Protein AF-A0A3B8MRZ7-F1 (afdb_monomer_lite)

Secondary structure (DSSP, 8-state):
---HHHHHHHHSPPTTS----------HHHHHHHHTTS--SEEE-SSS-HHHHHHHTTT-TTSEEE-SPP-S-HHHHTGGG----------EETTEE-HHHHT---

pLDDT: mean 91.33, std 5.86, range [64.69, 96.75]

Foldseek 3Di:
DDDPVVLCVQQPDDPPDDHDPDDDDDDLLVVLVVCVVPNDQEDEDAPDDQVVSCVSNVVPPSYHYNDDYDDPPCVVNCVRVDDDDDDDDDQDDPPHGPVVVVPDDD

Structure (mmCIF, N/CA/C/O backbone):
data_AF-A0A3B8MRZ7-F1
#
_entry.id   AF-A0A3B8MRZ7-F1
#
loop_
_atom_site.group_PDB
_atom_site.id
_atom_site.type_symbol
_atom_site.label_atom_id
_atom_site.label_alt_id
_atom_site.label_comp_id
_atom_site.label_asym_id
_atom_site.label_entity_id
_atom_site.label_seq_id
_atom_site.pdbx_PDB_ins_code
_atom_site.Cartn_x
_atom_site.Cartn_y
_atom_site.Cartn_z
_atom_site.occupancy
_atom_site.B_iso_or_equiv
_atom_site.auth_seq_id
_atom_site.auth_comp_id
_atom_site.auth_asym_id
_atom_site.auth_atom_id
_atom_site.pdbx_PDB_model_num
ATOM 1 N N . PRO A 1 1 ? -1.522 2.060 -23.081 1.00 85.44 1 PRO A N 1
ATOM 2 C CA . PRO A 1 1 ? -2.524 2.788 -22.259 1.00 85.44 1 PRO A CA 1
ATOM 3 C C . PRO A 1 1 ? -3.404 1.765 -21.542 1.00 85.44 1 PRO A C 1
ATOM 5 O O . PRO A 1 1 ? -3.440 0.624 -22.001 1.00 85.44 1 PRO A O 1
ATOM 8 N N . LEU A 1 2 ? -4.058 2.140 -20.437 1.00 86.19 2 LEU A N 1
ATOM 9 C CA . LEU A 1 2 ? -5.044 1.253 -19.813 1.00 86.19 2 LEU A CA 1
ATOM 10 C C . LEU A 1 2 ? -6.255 1.090 -20.748 1.00 86.19 2 LEU A C 1
ATOM 12 O O . LEU A 1 2 ? -6.617 2.071 -21.400 1.00 86.19 2 LEU A O 1
ATOM 16 N N . PRO A 1 3 ? -6.851 -0.112 -20.834 1.00 93.19 3 PRO A N 1
ATOM 17 C CA . PRO A 1 3 ? -8.115 -0.323 -21.535 1.00 93.19 3 PRO A CA 1
ATOM 18 C C . PRO A 1 3 ? -9.247 0.573 -20.997 1.00 93.19 3 PRO A C 1
ATOM 20 O O . PRO A 1 3 ? -9.261 0.915 -19.812 1.00 93.19 3 PRO A O 1
ATOM 23 N N . ASP A 1 4 ? -10.187 0.962 -21.863 1.00 92.88 4 ASP A N 1
ATOM 24 C CA . ASP A 1 4 ? -11.263 1.906 -21.517 1.00 92.88 4 ASP A CA 1
ATOM 25 C C . ASP A 1 4 ? -12.216 1.347 -20.451 1.00 92.88 4 ASP A C 1
ATOM 27 O O . ASP A 1 4 ? -12.590 2.059 -19.521 1.00 92.88 4 ASP A O 1
ATOM 31 N N . ASP A 1 5 ? -12.534 0.055 -20.526 1.00 93.62 5 ASP A N 1
ATOM 32 C CA . ASP A 1 5 ? -13.345 -0.672 -19.544 1.00 93.62 5 ASP A CA 1
ATOM 33 C C . ASP A 1 5 ? -12.710 -0.657 -18.146 1.00 93.62 5 ASP A C 1
ATOM 35 O O . ASP A 1 5 ? -13.392 -0.456 -17.138 1.00 93.62 5 ASP A O 1
ATOM 39 N N . VAL A 1 6 ? -11.382 -0.781 -18.073 1.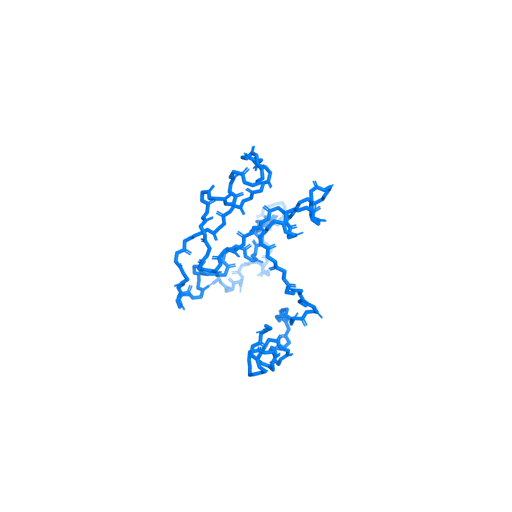00 89.38 6 VAL A N 1
ATOM 40 C CA . VAL A 1 6 ? -10.635 -0.658 -16.814 1.00 89.38 6 VAL A CA 1
ATOM 41 C C . VAL A 1 6 ? -10.715 0.770 -16.273 1.00 89.38 6 VAL A C 1
ATOM 43 O O . VAL A 1 6 ? -10.897 0.965 -15.071 1.00 89.38 6 VAL A O 1
ATOM 46 N N . LEU A 1 7 ? -10.597 1.786 -17.134 1.00 90.44 7 LEU A N 1
ATOM 47 C CA . LEU A 1 7 ? -10.706 3.186 -16.712 1.00 90.44 7 LEU A CA 1
ATOM 48 C C . LEU A 1 7 ? -12.108 3.529 -16.206 1.00 90.44 7 LEU A C 1
ATOM 50 O O . LEU A 1 7 ? -12.226 4.260 -15.220 1.00 90.44 7 LEU A O 1
ATOM 54 N N . GLU A 1 8 ? -13.152 3.010 -16.848 1.00 89.69 8 GLU A N 1
ATOM 55 C CA . GLU A 1 8 ? -14.531 3.156 -16.379 1.00 89.69 8 GLU A CA 1
ATOM 56 C C . GLU A 1 8 ? -14.723 2.491 -15.014 1.00 89.69 8 GLU A C 1
ATOM 58 O O . GLU A 1 8 ? -15.200 3.144 -14.082 1.00 89.69 8 GLU A O 1
ATOM 63 N N . ALA A 1 9 ? -14.267 1.246 -14.854 1.00 87.50 9 ALA A N 1
ATOM 64 C CA . ALA A 1 9 ? -14.362 0.522 -13.588 1.00 87.50 9 ALA A CA 1
ATOM 65 C C . ALA A 1 9 ? -13.633 1.247 -12.441 1.00 87.50 9 ALA A C 1
ATOM 67 O O . ALA A 1 9 ? -14.175 1.396 -11.347 1.00 87.50 9 ALA A O 1
ATOM 68 N N . LEU A 1 10 ? -12.426 1.758 -12.698 1.00 86.88 10 LEU A N 1
ATOM 69 C CA . LEU A 1 10 ? -11.618 2.478 -11.708 1.00 86.88 10 LEU A CA 1
ATOM 70 C C . LEU A 1 10 ? -12.157 3.873 -11.350 1.00 86.88 10 LEU A C 1
ATOM 72 O O . LEU A 1 10 ? -11.760 4.447 -10.331 1.00 86.88 10 LEU A O 1
ATOM 76 N N . ARG A 1 11 ? -13.027 4.449 -12.184 1.00 87.56 11 ARG A N 1
ATOM 77 C CA . ARG A 1 11 ? -13.701 5.729 -11.911 1.00 87.56 11 ARG A CA 1
ATOM 78 C C . ARG A 1 11 ? -15.066 5.540 -11.255 1.00 87.56 11 ARG A C 1
ATOM 80 O O . ARG A 1 11 ? -15.476 6.405 -10.493 1.00 87.56 11 ARG A O 1
ATOM 87 N N . GLY A 1 12 ? -15.746 4.429 -11.528 1.00 83.88 12 GLY A N 1
ATOM 88 C CA . GLY A 1 12 ? -17.085 4.110 -11.020 1.00 83.88 12 GLY A CA 1
ATOM 89 C C . GLY A 1 12 ? -17.116 3.423 -9.651 1.00 83.88 12 GLY A C 1
ATOM 90 O O . GLY A 1 12 ? -18.052 2.676 -9.375 1.00 83.88 12 GLY A O 1
ATOM 91 N N . VAL A 1 13 ? -16.093 3.614 -8.814 1.00 81.69 13 VAL A N 1
ATOM 92 C CA . VAL A 1 13 ? -15.974 2.933 -7.514 1.00 81.69 13 VAL A CA 1
ATOM 93 C C . VAL A 1 13 ? -16.991 3.519 -6.511 1.00 81.69 13 VAL A C 1
ATOM 95 O O . VAL A 1 13 ? -17.164 4.737 -6.497 1.00 81.69 13 VAL A O 1
ATOM 98 N N . PRO A 1 14 ? -17.669 2.701 -5.674 1.00 80.88 14 PRO A N 1
ATOM 99 C CA . PRO A 1 14 ? -18.635 3.191 -4.686 1.00 80.88 14 PRO A CA 1
ATOM 100 C C . PRO A 1 14 ? -18.062 4.205 -3.688 1.00 80.88 14 PRO A C 1
ATOM 102 O O . PRO A 1 14 ? -16.882 4.150 -3.334 1.00 80.88 14 PRO A O 1
ATOM 105 N N . ASP A 1 15 ? -18.936 5.066 -3.160 1.00 78.25 15 ASP A N 1
ATOM 106 C CA . ASP A 1 15 ? -18.590 6.043 -2.125 1.00 78.25 15 ASP A CA 1
ATOM 107 C C . A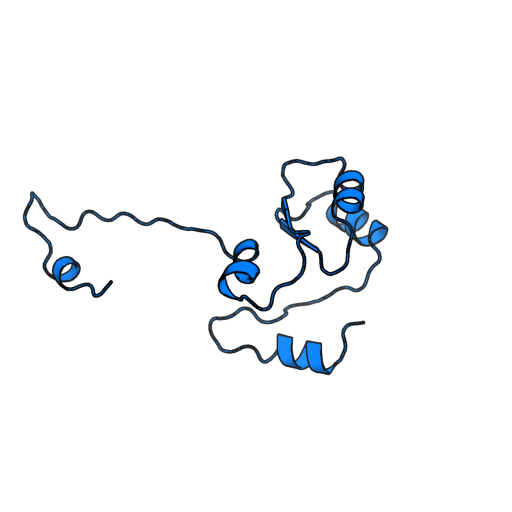SP A 1 15 ? -17.924 5.376 -0.909 1.00 78.25 15 ASP A C 1
ATOM 109 O O . ASP A 1 15 ? -18.371 4.344 -0.405 1.00 78.25 15 ASP A O 1
ATOM 113 N N . GLY A 1 16 ? -16.841 5.989 -0.423 1.00 75.62 16 GLY A N 1
ATOM 114 C CA . GLY A 1 16 ? -16.027 5.466 0.680 1.00 75.62 16 GLY A CA 1
ATOM 115 C C . GLY A 1 16 ? -14.802 4.659 0.240 1.00 75.62 16 GLY A C 1
ATOM 116 O O . GLY A 1 16 ? -13.923 4.408 1.065 1.00 75.62 16 GLY A O 1
ATOM 117 N N . PHE A 1 17 ? -14.687 4.323 -1.046 1.00 72.31 17 PHE A N 1
ATOM 118 C CA . PHE A 1 17 ? -13.459 3.802 -1.647 1.00 72.31 17 PHE A CA 1
ATOM 119 C C . PHE A 1 17 ? -12.770 4.873 -2.505 1.00 72.31 17 PHE A C 1
ATOM 121 O O . PHE A 1 17 ? -13.393 5.823 -2.975 1.00 72.31 17 PHE A O 1
ATOM 128 N N . GLY A 1 18 ? -11.456 4.740 -2.698 1.00 74.81 18 GLY A N 1
ATOM 129 C CA . GLY A 1 18 ? -10.708 5.636 -3.581 1.00 74.81 18 GLY A CA 1
ATOM 130 C C . GLY A 1 18 ? -10.998 5.345 -5.055 1.00 74.81 18 GLY A C 1
ATOM 131 O O . GLY A 1 18 ? -10.931 4.193 -5.476 1.00 74.81 18 GLY A O 1
ATOM 132 N N . SER A 1 19 ? -11.273 6.384 -5.846 1.00 84.69 19 SER A N 1
ATOM 133 C CA . SER A 1 19 ? -11.325 6.313 -7.313 1.00 84.69 19 SER A CA 1
ATOM 134 C C . SER A 1 19 ? -9.967 6.654 -7.934 1.00 84.69 19 SER A C 1
ATOM 136 O O . SER A 1 19 ? -9.157 7.369 -7.335 1.00 84.69 19 SER A O 1
ATOM 138 N N . LEU A 1 20 ? -9.721 6.220 -9.172 1.00 87.44 20 LEU A N 1
ATOM 139 C CA . LEU A 1 20 ? -8.518 6.615 -9.910 1.00 87.44 20 LEU A CA 1
ATOM 140 C C . LEU A 1 20 ? -8.487 8.132 -10.147 1.00 87.44 20 LEU A C 1
ATOM 142 O O . LEU A 1 20 ? -9.299 8.666 -10.900 1.00 87.44 20 LEU A O 1
ATOM 146 N N . ALA A 1 21 ? -7.506 8.811 -9.550 1.00 86.88 21 ALA A N 1
ATOM 147 C CA . ALA A 1 21 ? -7.286 10.241 -9.755 1.00 86.88 21 ALA A CA 1
ATOM 148 C C . ALA A 1 21 ? -6.589 10.528 -11.097 1.00 86.88 21 ALA A C 1
ATOM 150 O O . ALA A 1 21 ? -7.084 11.292 -11.922 1.00 86.88 21 ALA A O 1
ATOM 151 N N . SER A 1 22 ? -5.438 9.900 -11.337 1.00 90.25 22 SER A N 1
ATOM 152 C CA . SER A 1 22 ? -4.677 10.021 -12.581 1.00 90.25 22 SER A CA 1
ATOM 153 C C . SER A 1 22 ? -3.812 8.782 -12.799 1.00 90.25 22 SER A C 1
ATOM 155 O O . SER A 1 22 ? -3.516 8.044 -11.861 1.00 90.25 22 SER A O 1
ATOM 157 N N . TYR A 1 23 ? -3.414 8.542 -14.048 1.00 92.88 23 TYR A N 1
ATOM 158 C CA . TYR A 1 23 ? -2.442 7.509 -14.389 1.00 92.88 23 TYR A CA 1
ATOM 159 C C . TYR A 1 23 ? -1.439 8.049 -15.404 1.00 92.88 23 TYR A C 1
ATOM 161 O O . TYR A 1 23 ? -1.744 8.956 -16.182 1.00 92.88 23 TYR A O 1
ATOM 169 N N . LYS A 1 24 ? -0.238 7.472 -15.397 1.00 94.25 24 LYS A N 1
ATOM 170 C CA . LYS A 1 24 ? 0.815 7.761 -16.365 1.00 94.25 24 LYS A CA 1
ATOM 171 C C . LYS A 1 24 ? 1.300 6.451 -16.968 1.00 94.25 24 LYS A C 1
ATOM 173 O O . LYS A 1 24 ? 1.446 5.463 -16.257 1.00 94.25 24 LYS A O 1
ATOM 178 N N . VAL A 1 25 ? 1.525 6.450 -18.278 1.00 95.12 25 VAL A N 1
ATOM 179 C CA . VAL A 1 25 ? 2.156 5.332 -18.984 1.00 95.12 25 VAL A CA 1
ATOM 180 C C . VAL A 1 25 ? 3.605 5.707 -19.212 1.00 95.12 25 VAL A C 1
ATOM 182 O O . VAL A 1 25 ? 3.889 6.724 -19.841 1.00 95.12 25 VAL A O 1
ATOM 185 N N . GLU A 1 26 ? 4.501 4.896 -18.681 1.00 95.19 26 GLU A N 1
ATOM 186 C CA . GLU A 1 26 ? 5.941 5.053 -18.818 1.00 95.19 26 GLU A CA 1
ATOM 187 C C . GLU A 1 26 ? 6.598 3.681 -18.659 1.00 95.19 26 GLU A C 1
ATOM 189 O O . GLU A 1 26 ? 5.968 2.731 -18.188 1.00 95.19 26 GLU A O 1
ATOM 194 N N . ILE A 1 27 ? 7.846 3.572 -19.095 1.00 94.38 27 ILE A N 1
ATOM 195 C CA . ILE A 1 27 ? 8.662 2.371 -18.879 1.00 94.38 27 ILE A CA 1
ATOM 196 C C . ILE A 1 27 ? 9.405 2.457 -17.542 1.00 94.38 27 ILE A C 1
ATOM 198 O O . ILE A 1 27 ? 9.622 3.551 -17.023 1.00 94.38 27 ILE A O 1
ATOM 202 N N . ASP A 1 28 ? 9.868 1.321 -17.019 1.00 93.31 28 ASP A N 1
ATOM 203 C CA . ASP A 1 28 ? 10.486 1.218 -15.687 1.00 93.31 28 ASP A CA 1
ATOM 204 C C . ASP A 1 28 ? 11.588 2.260 -15.440 1.00 93.31 28 ASP A C 1
ATOM 206 O O . ASP A 1 28 ? 11.587 2.941 -14.417 1.00 93.31 28 ASP A O 1
ATOM 210 N N . ARG A 1 29 ? 12.493 2.466 -16.408 1.00 93.75 29 ARG A N 1
ATOM 211 C CA . ARG A 1 29 ? 13.576 3.461 -16.280 1.00 93.75 29 ARG A CA 1
ATOM 212 C C . ARG A 1 29 ? 13.065 4.903 -16.153 1.00 93.75 29 ARG A C 1
ATOM 214 O O . ARG A 1 29 ? 13.696 5.720 -15.495 1.00 93.75 29 ARG A O 1
ATOM 221 N N . GLU A 1 30 ? 11.953 5.228 -16.812 1.0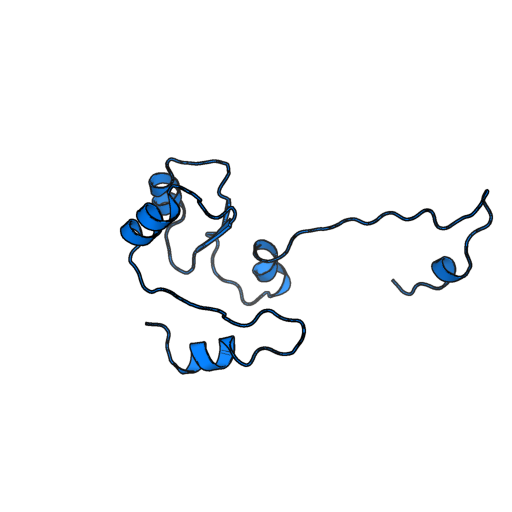0 96.75 30 GLU A N 1
ATOM 222 C CA . GLU A 1 30 ? 11.361 6.570 -16.790 1.00 96.75 30 GLU A CA 1
ATOM 223 C C . GLU A 1 30 ? 10.604 6.796 -15.486 1.00 96.75 30 GLU A C 1
ATOM 225 O O . GLU A 1 30 ? 10.689 7.879 -14.909 1.00 96.75 30 GLU A O 1
ATOM 230 N N . PHE A 1 31 ? 9.925 5.755 -14.997 1.00 95.31 31 PHE A N 1
ATOM 231 C CA . PHE A 1 31 ? 9.313 5.744 -13.676 1.00 95.31 31 PHE A CA 1
ATOM 232 C C . PHE A 1 31 ? 10.350 6.009 -12.580 1.00 95.31 31 PHE A C 1
ATOM 234 O O . PHE A 1 31 ? 10.176 6.948 -11.804 1.00 95.31 31 PHE A O 1
ATOM 241 N N . VAL A 1 32 ? 11.442 5.238 -12.557 1.00 95.38 32 VAL A N 1
ATOM 242 C CA . VAL A 1 32 ? 12.501 5.347 -11.539 1.00 95.38 32 VAL A CA 1
ATOM 243 C C . VAL A 1 32 ? 13.132 6.739 -11.553 1.00 95.38 32 VAL A C 1
ATOM 245 O O . VAL A 1 32 ? 13.164 7.398 -10.518 1.00 95.38 32 VAL A O 1
ATOM 248 N N . ALA A 1 33 ? 13.532 7.237 -12.727 1.00 96.44 33 ALA A N 1
ATOM 249 C CA . ALA A 1 33 ? 14.113 8.576 -12.856 1.00 96.44 33 ALA A CA 1
ATOM 250 C C . ALA A 1 33 ? 13.150 9.689 -12.405 1.00 96.44 33 ALA A C 1
ATOM 252 O O . ALA A 1 33 ? 13.568 10.702 -11.852 1.00 96.44 33 ALA A O 1
ATOM 253 N N . ARG A 1 34 ? 11.841 9.520 -12.628 1.00 96.44 34 ARG A N 1
ATOM 254 C CA . ARG A 1 34 ? 10.832 10.509 -12.229 1.00 96.44 34 ARG A CA 1
ATOM 255 C C . ARG A 1 34 ? 10.662 10.605 -10.713 1.00 96.44 34 ARG A C 1
ATOM 257 O O . ARG A 1 34 ? 10.340 11.687 -10.229 1.00 96.44 34 ARG A O 1
ATOM 264 N N . VAL A 1 35 ? 10.796 9.492 -9.993 1.00 95.75 35 VAL A N 1
ATOM 265 C CA . VAL A 1 35 ? 10.531 9.423 -8.544 1.00 95.75 35 VAL A CA 1
ATOM 266 C C . VAL A 1 35 ? 11.803 9.405 -7.695 1.00 95.75 35 VAL A C 1
ATOM 268 O O . VAL A 1 35 ? 11.704 9.328 -6.481 1.00 95.75 35 VAL A O 1
ATOM 271 N N . GLU A 1 36 ? 12.992 9.505 -8.293 1.00 90.69 36 GLU A N 1
ATOM 272 C CA . GLU A 1 36 ? 14.283 9.411 -7.592 1.00 90.69 36 GLU A CA 1
ATOM 273 C C . GLU A 1 36 ? 14.413 10.381 -6.401 1.00 90.69 36 GLU A C 1
ATOM 275 O O . GLU A 1 36 ? 14.917 10.006 -5.346 1.00 90.69 36 GLU A O 1
ATOM 280 N N . GLY A 1 37 ? 13.916 11.616 -6.539 1.00 91.94 37 GLY A N 1
ATOM 281 C CA . GLY A 1 37 ? 13.975 12.627 -5.475 1.00 91.94 37 GLY A CA 1
ATOM 282 C C . GLY A 1 37 ? 12.921 12.477 -4.371 1.00 91.94 37 GLY A C 1
ATOM 283 O O . GLY A 1 37 ? 13.086 13.060 -3.303 1.00 91.94 37 GLY A O 1
ATOM 284 N N . ASP A 1 38 ? 11.849 11.726 -4.626 1.00 95.88 38 ASP A N 1
ATOM 285 C CA . ASP A 1 38 ? 10.757 11.472 -3.679 1.00 95.88 38 ASP A CA 1
ATOM 286 C C . ASP A 1 38 ? 10.116 10.109 -3.998 1.00 95.88 38 ASP A C 1
ATOM 288 O O . ASP A 1 38 ? 9.066 10.032 -4.655 1.00 95.88 38 ASP A O 1
ATOM 292 N N . PRO A 1 39 ? 10.799 9.005 -3.645 1.00 95.12 39 PRO A N 1
ATOM 293 C CA . PRO A 1 39 ? 10.337 7.682 -4.010 1.00 95.12 39 PRO A CA 1
ATOM 294 C C . PRO A 1 39 ? 9.084 7.304 -3.210 1.00 95.12 39 PRO A C 1
ATOM 296 O O . PRO A 1 39 ? 8.959 7.631 -2.026 1.00 95.12 39 PRO A O 1
ATOM 299 N N . PRO A 1 40 ? 8.149 6.551 -3.811 1.00 95.00 40 PRO A N 1
ATOM 300 C CA . PRO A 1 40 ? 6.996 6.051 -3.080 1.00 95.00 40 PRO A CA 1
ATOM 301 C C . PRO A 1 40 ? 7.430 5.051 -1.999 1.00 95.00 40 PRO A C 1
ATOM 303 O O . PRO A 1 40 ? 8.239 4.164 -2.244 1.00 95.00 40 PRO A O 1
ATOM 306 N N . GLN A 1 41 ? 6.799 5.117 -0.825 1.00 95.69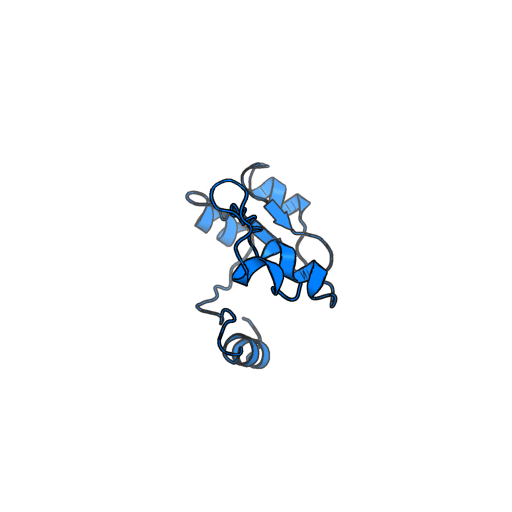 41 GLN A N 1
ATOM 307 C CA . GLN A 1 41 ? 7.062 4.177 0.279 1.00 95.69 41 GLN A CA 1
ATOM 308 C C . GLN A 1 41 ? 6.637 2.732 -0.034 1.00 95.69 41 GLN A C 1
ATOM 310 O O . GLN A 1 41 ? 7.113 1.785 0.587 1.00 95.69 41 GLN A O 1
ATOM 315 N N . ARG A 1 42 ? 5.679 2.542 -0.951 1.00 96.38 42 ARG A N 1
ATOM 316 C CA . ARG A 1 42 ? 5.131 1.229 -1.318 1.00 96.38 42 ARG A CA 1
ATOM 317 C C . ARG A 1 42 ? 4.897 1.156 -2.818 1.00 96.38 42 ARG A C 1
ATOM 319 O O . ARG A 1 42 ? 4.262 2.046 -3.381 1.00 96.38 42 ARG A O 1
ATOM 326 N N . ILE A 1 43 ? 5.342 0.069 -3.442 1.00 95.94 43 ILE A N 1
ATOM 327 C CA . ILE A 1 43 ? 5.119 -0.214 -4.863 1.00 95.94 43 ILE A CA 1
ATOM 328 C C . ILE A 1 43 ? 4.473 -1.591 -4.988 1.00 95.94 43 ILE A C 1
ATOM 330 O O . ILE A 1 43 ? 5.077 -2.603 -4.632 1.00 95.94 43 ILE A O 1
ATOM 334 N N . ARG A 1 44 ? 3.248 -1.640 -5.520 1.00 96.12 44 ARG A N 1
ATOM 335 C CA . ARG A 1 44 ? 2.599 -2.888 -5.932 1.00 96.12 44 ARG A CA 1
ATOM 336 C C . ARG A 1 44 ? 2.954 -3.178 -7.387 1.00 96.12 44 ARG A C 1
ATOM 338 O O . ARG A 1 44 ? 2.579 -2.417 -8.272 1.00 96.12 44 ARG A O 1
ATOM 345 N N . LEU A 1 45 ? 3.670 -4.274 -7.627 1.00 95.69 45 LEU A N 1
ATOM 346 C CA . LEU A 1 45 ? 4.090 -4.685 -8.967 1.00 95.69 45 LEU A CA 1
ATOM 347 C C . LEU A 1 45 ? 3.076 -5.654 -9.573 1.00 95.69 45 LEU A C 1
ATOM 349 O O . LEU A 1 45 ? 2.808 -6.699 -8.990 1.00 95.69 45 LEU A O 1
ATOM 353 N N . ILE A 1 46 ? 2.551 -5.336 -10.755 1.00 93.00 46 ILE A N 1
ATOM 354 C CA . ILE A 1 46 ? 1.671 -6.228 -11.518 1.00 93.00 46 ILE A CA 1
ATOM 355 C C . ILE A 1 46 ? 2.473 -6.741 -12.710 1.00 93.00 46 ILE A C 1
ATOM 357 O O . ILE A 1 46 ? 2.895 -5.952 -13.550 1.00 93.00 46 ILE A O 1
ATOM 361 N N . ALA A 1 47 ? 2.723 -8.051 -12.755 1.00 86.75 47 ALA A N 1
ATOM 362 C CA . ALA A 1 47 ? 3.505 -8.719 -13.804 1.00 86.75 47 ALA A CA 1
ATOM 363 C C . ALA A 1 47 ? 4.968 -8.236 -13.981 1.00 86.75 47 ALA A C 1
ATOM 365 O O . ALA A 1 47 ? 5.635 -8.643 -14.931 1.00 86.75 47 ALA A O 1
ATOM 366 N N . ALA A 1 48 ? 5.492 -7.416 -13.064 1.00 87.75 48 ALA A N 1
ATOM 367 C CA . ALA A 1 48 ? 6.872 -6.932 -13.077 1.00 87.75 48 ALA A CA 1
ATOM 368 C C . ALA A 1 48 ? 7.770 -7.698 -12.091 1.00 87.75 48 ALA A C 1
ATOM 370 O O . ALA A 1 48 ? 7.314 -8.284 -11.108 1.00 87.75 48 ALA A O 1
ATOM 371 N N . ARG A 1 49 ? 9.079 -7.678 -12.359 1.00 91.56 49 ARG A N 1
ATOM 372 C CA . ARG A 1 49 ? 10.098 -8.373 -11.567 1.00 91.56 49 ARG A CA 1
ATOM 373 C C . ARG A 1 49 ? 10.522 -7.559 -10.343 1.00 91.56 49 ARG A C 1
ATOM 375 O O . ARG A 1 49 ? 11.096 -6.481 -10.484 1.00 91.56 49 ARG A O 1
ATOM 382 N N . ALA A 1 50 ? 10.297 -8.104 -9.149 1.00 93.62 50 ALA A N 1
ATOM 383 C CA . ALA A 1 50 ? 10.667 -7.446 -7.895 1.00 93.62 50 ALA A CA 1
ATOM 384 C C . ALA A 1 50 ? 12.183 -7.245 -7.738 1.00 93.62 50 ALA A C 1
ATOM 386 O O . ALA A 1 50 ? 12.606 -6.212 -7.233 1.00 93.62 50 ALA A O 1
ATOM 387 N N . ASP A 1 51 ? 13.002 -8.190 -8.204 1.00 94.75 51 ASP A N 1
ATOM 388 C CA . ASP A 1 51 ? 14.463 -8.103 -8.118 1.00 94.75 51 ASP A CA 1
ATOM 389 C C . ASP A 1 51 ? 15.038 -7.012 -9.033 1.00 94.75 51 ASP A C 1
ATOM 391 O O . ASP A 1 51 ? 15.893 -6.239 -8.609 1.00 94.75 51 ASP A O 1
ATOM 395 N N . ALA A 1 52 ? 14.522 -6.890 -10.259 1.00 94.25 52 ALA A N 1
ATOM 396 C CA . ALA A 1 52 ? 14.914 -5.823 -11.177 1.00 94.25 52 ALA A CA 1
ATOM 397 C C . ALA A 1 52 ? 14.544 -4.440 -10.619 1.00 94.25 52 ALA A C 1
ATOM 399 O O . ALA A 1 52 ? 15.349 -3.512 -10.681 1.00 94.25 52 ALA A O 1
ATOM 400 N N . MET A 1 53 ? 13.352 -4.316 -10.025 1.00 95.06 53 MET A N 1
ATOM 401 C CA . MET A 1 53 ? 12.918 -3.070 -9.396 1.00 95.06 53 MET A CA 1
ATOM 402 C C . MET A 1 53 ? 13.748 -2.738 -8.148 1.00 95.06 53 MET A C 1
ATOM 404 O O . MET A 1 53 ? 14.103 -1.582 -7.945 1.00 95.06 53 MET A O 1
ATOM 408 N N . ALA A 1 54 ? 14.121 -3.741 -7.346 1.00 95.19 54 ALA A N 1
ATOM 409 C CA . ALA A 1 54 ? 15.004 -3.547 -6.197 1.00 95.19 54 ALA A CA 1
ATOM 410 C C . ALA A 1 54 ? 16.369 -2.988 -6.621 1.00 95.19 54 ALA A C 1
ATOM 412 O O . ALA A 1 54 ? 16.851 -2.041 -6.007 1.00 95.19 54 ALA A O 1
ATOM 413 N N . VAL A 1 55 ? 16.960 -3.517 -7.698 1.00 95.75 55 VAL A N 1
ATOM 414 C CA . VAL A 1 55 ? 18.210 -2.984 -8.268 1.00 95.75 55 VAL A CA 1
ATOM 415 C C . VAL A 1 55 ? 18.026 -1.553 -8.772 1.00 95.75 55 VAL A C 1
ATOM 417 O O . VAL A 1 55 ? 18.891 -0.713 -8.548 1.00 95.75 55 VAL A O 1
ATOM 420 N N . ALA A 1 56 ? 16.902 -1.254 -9.426 1.00 94.75 56 ALA A N 1
ATOM 421 C CA . ALA A 1 56 ? 16.638 0.083 -9.954 1.00 94.75 56 ALA A CA 1
ATOM 422 C C . ALA A 1 56 ? 16.528 1.159 -8.858 1.00 94.75 56 ALA A C 1
ATOM 424 O O . ALA A 1 56 ? 16.836 2.319 -9.111 1.00 94.75 56 ALA A O 1
ATOM 425 N N . PHE A 1 57 ? 16.138 0.765 -7.645 1.00 95.06 57 PHE A N 1
ATOM 426 C CA . PHE A 1 57 ? 16.099 1.625 -6.462 1.00 95.06 57 PHE A CA 1
ATOM 427 C C . PHE A 1 57 ? 17.322 1.471 -5.544 1.00 95.06 57 PHE A C 1
ATOM 429 O O . PHE A 1 57 ? 17.249 1.859 -4.381 1.00 95.06 57 PHE A O 1
ATOM 436 N N . ASP A 1 58 ? 18.423 0.883 -6.026 1.00 94.56 58 ASP A N 1
ATOM 437 C CA . ASP A 1 58 ? 19.652 0.642 -5.248 1.00 94.56 58 ASP A CA 1
ATOM 438 C C . ASP A 1 58 ? 19.405 -0.087 -3.909 1.00 94.56 58 ASP A C 1
ATOM 440 O O . ASP A 1 58 ? 20.052 0.151 -2.893 1.00 94.56 58 ASP A O 1
ATOM 444 N N . GLY A 1 59 ? 18.396 -0.964 -3.876 1.00 94.25 59 GLY A N 1
ATOM 445 C CA . GLY A 1 59 ? 18.005 -1.688 -2.668 1.00 94.25 59 GLY A CA 1
ATOM 446 C C . GLY A 1 59 ? 17.507 -0.795 -1.525 1.00 94.25 59 GLY A C 1
ATOM 447 O O . GLY A 1 59 ? 17.585 -1.217 -0.371 1.00 94.25 59 GLY A O 1
ATOM 448 N N . ASN A 1 60 ? 17.009 0.414 -1.819 1.00 94.94 60 ASN A N 1
ATOM 449 C CA . ASN A 1 60 ? 16.563 1.380 -0.815 1.00 94.94 60 ASN A CA 1
ATOM 450 C C . ASN A 1 60 ? 15.540 0.763 0.172 1.00 94.94 60 ASN A C 1
ATOM 452 O O . ASN A 1 60 ? 14.425 0.423 -0.238 1.00 94.94 60 ASN A O 1
ATOM 456 N N . PRO A 1 61 ? 15.877 0.647 1.474 1.00 94.38 61 PRO A N 1
ATOM 457 C CA . PRO A 1 61 ? 15.031 -0.024 2.462 1.00 94.38 61 PRO A CA 1
ATOM 458 C C . PRO A 1 61 ? 13.764 0.759 2.836 1.00 94.38 61 PRO A C 1
ATOM 460 O O . PRO A 1 61 ? 12.863 0.188 3.448 1.00 94.38 61 PRO A O 1
ATOM 463 N N . GLU A 1 62 ? 13.662 2.035 2.460 1.00 95.12 62 GLU A N 1
ATOM 464 C CA . GLU A 1 62 ? 12.461 2.855 2.676 1.00 95.12 62 GLU A CA 1
ATOM 465 C C . GLU A 1 62 ? 11.326 2.515 1.689 1.00 95.12 62 GLU A C 1
ATOM 467 O O . GLU A 1 62 ? 10.193 2.978 1.852 1.00 95.12 62 GLU A O 1
ATOM 472 N N . ILE A 1 63 ? 11.611 1.703 0.663 1.00 95.88 63 ILE A N 1
ATOM 473 C CA . ILE A 1 63 ? 10.660 1.318 -0.383 1.00 95.88 63 ILE A CA 1
ATOM 474 C C . ILE A 1 63 ? 10.254 -0.145 -0.198 1.00 95.88 63 ILE A C 1
ATOM 476 O O . ILE A 1 63 ? 11.024 -1.074 -0.445 1.00 95.88 63 ILE A O 1
ATOM 480 N N . ALA A 1 64 ? 8.992 -0.374 0.159 1.00 96.38 64 ALA A N 1
ATOM 481 C CA . ALA A 1 64 ? 8.426 -1.716 0.202 1.00 96.38 64 ALA A CA 1
ATOM 482 C C . ALA A 1 64 ? 7.947 -2.162 -1.192 1.00 96.38 64 ALA A C 1
ATOM 484 O O . ALA A 1 64 ? 6.999 -1.599 -1.751 1.00 96.38 64 ALA A O 1
ATOM 485 N N . LEU A 1 65 ? 8.568 -3.214 -1.735 1.00 95.69 65 LEU A N 1
ATOM 486 C CA . LEU A 1 65 ? 8.168 -3.838 -2.999 1.00 95.69 65 LEU A CA 1
ATOM 487 C C . LEU A 1 65 ? 7.213 -5.017 -2.757 1.00 95.69 65 LEU A C 1
ATOM 489 O O . LEU A 1 65 ? 7.603 -6.064 -2.243 1.00 95.69 65 LEU A O 1
ATOM 493 N N . TYR A 1 66 ? 5.962 -4.873 -3.192 1.00 96.31 66 TYR A N 1
ATOM 494 C CA . TYR A 1 66 ? 4.948 -5.928 -3.165 1.00 96.31 66 TYR A CA 1
ATOM 495 C C . TYR A 1 66 ? 4.882 -6.608 -4.539 1.00 96.31 66 TYR A C 1
ATOM 497 O O . TYR A 1 66 ? 4.137 -6.186 -5.428 1.00 96.31 66 TYR A O 1
ATOM 505 N N . GLY A 1 67 ? 5.704 -7.647 -4.716 1.00 94.94 67 GLY A N 1
ATOM 506 C CA . GLY A 1 67 ? 5.889 -8.360 -5.988 1.00 94.94 67 GLY A CA 1
ATOM 507 C C . GLY A 1 67 ? 5.287 -9.764 -6.068 1.00 94.94 67 GLY A C 1
ATOM 508 O O . GLY A 1 67 ? 5.589 -10.487 -7.010 1.00 94.94 67 GLY A O 1
ATOM 509 N N . ASN A 1 68 ? 4.473 -10.168 -5.090 1.00 92.88 68 ASN A N 1
ATOM 510 C CA . ASN A 1 68 ? 3.786 -11.461 -5.134 1.00 92.88 68 ASN A CA 1
ATOM 511 C C . ASN A 1 68 ? 2.769 -11.508 -6.286 1.00 92.88 68 ASN A C 1
ATOM 513 O O . ASN A 1 68 ? 2.297 -10.466 -6.755 1.00 92.88 68 ASN A O 1
ATOM 517 N N . GLU A 1 69 ? 2.409 -12.716 -6.721 1.00 93.75 69 GLU A N 1
ATOM 518 C CA . GLU A 1 69 ? 1.348 -12.919 -7.712 1.00 93.75 69 GLU A CA 1
ATOM 519 C C . GLU A 1 69 ? 0.048 -12.228 -7.270 1.00 93.75 69 GLU A C 1
ATOM 521 O O . GLU A 1 69 ? -0.254 -12.147 -6.078 1.00 93.75 69 GLU A O 1
ATOM 526 N N . VAL A 1 70 ? -0.690 -11.665 -8.229 1.00 94.31 70 VAL A N 1
ATOM 527 C CA . VAL A 1 70 ? -1.995 -11.047 -7.962 1.00 94.31 70 VAL A CA 1
ATOM 528 C C . VAL A 1 70 ? -2.982 -12.129 -7.541 1.00 94.31 70 VAL A C 1
ATOM 530 O O . VAL A 1 70 ? -3.072 -13.166 -8.194 1.00 94.31 70 VAL A O 1
ATOM 533 N N . THR A 1 71 ? -3.738 -11.886 -6.469 1.00 94.06 71 THR A N 1
ATOM 534 C CA . THR A 1 71 ? -4.756 -12.827 -5.986 1.00 94.06 71 THR A CA 1
ATOM 535 C C . THR A 1 71 ? -6.155 -12.218 -5.977 1.00 94.06 71 THR A C 1
ATOM 537 O O . THR A 1 71 ? -6.345 -11.049 -5.657 1.00 94.06 71 THR A O 1
ATOM 540 N N . GLU A 1 72 ? -7.164 -13.045 -6.264 1.00 95.88 72 GLU A N 1
ATOM 541 C CA . GLU A 1 72 ? -8.582 -12.686 -6.106 1.00 95.88 72 GLU A CA 1
ATOM 542 C C . GLU A 1 72 ? -9.005 -12.583 -4.629 1.00 95.88 72 GLU A C 1
ATOM 544 O O . GLU A 1 72 ? -10.085 -12.084 -4.309 1.00 95.88 72 GLU A O 1
ATOM 549 N N . SER A 1 73 ? -8.159 -13.039 -3.696 1.00 96.62 73 SER A N 1
ATOM 550 C CA . SER A 1 73 ? -8.405 -12.890 -2.263 1.00 96.62 73 SER A CA 1
ATOM 551 C C . SER A 1 73 ? -8.265 -11.427 -1.846 1.00 96.62 73 SER A C 1
ATOM 553 O O . SER A 1 73 ? -7.192 -10.977 -1.437 1.00 96.62 73 SER A O 1
ATOM 555 N N . GLY A 1 74 ? -9.374 -10.684 -1.889 1.00 91.19 74 GLY A N 1
ATOM 556 C CA . GLY A 1 74 ? -9.399 -9.264 -1.528 1.00 91.19 74 GLY A CA 1
ATOM 557 C C . GLY A 1 74 ? -8.842 -8.979 -0.129 1.00 91.19 74 GLY A C 1
ATOM 558 O O . GLY A 1 74 ? -8.180 -7.968 0.072 1.00 91.19 74 GLY A O 1
ATOM 559 N N . ARG A 1 75 ? -9.012 -9.900 0.833 1.00 93.50 75 ARG A N 1
ATOM 560 C CA . ARG A 1 75 ? -8.444 -9.768 2.188 1.00 93.50 75 ARG A CA 1
ATOM 561 C C . ARG A 1 75 ? -6.911 -9.732 2.193 1.00 93.50 75 ARG A C 1
ATOM 563 O O . ARG A 1 75 ? -6.334 -9.095 3.067 1.00 93.50 75 ARG A O 1
ATOM 570 N N . VAL A 1 76 ? -6.265 -10.427 1.260 1.00 94.56 76 VAL A N 1
ATOM 571 C CA . VAL A 1 76 ? -4.802 -10.438 1.117 1.00 94.56 76 VAL A CA 1
ATOM 572 C C . VAL A 1 76 ? -4.353 -9.283 0.224 1.00 94.56 76 VAL A C 1
ATOM 574 O O . VAL A 1 76 ? -3.452 -8.536 0.600 1.00 94.56 76 VAL A O 1
ATOM 577 N N . GLU A 1 77 ? -5.008 -9.095 -0.923 1.00 94.06 77 GLU A N 1
ATOM 578 C CA . GLU A 1 77 ? -4.600 -8.105 -1.927 1.00 94.06 77 GLU A CA 1
ATOM 579 C C . GLU A 1 77 ? -4.803 -6.654 -1.453 1.00 94.06 77 GLU A C 1
ATOM 581 O O . GLU A 1 77 ? -4.109 -5.760 -1.925 1.00 94.06 77 GLU A O 1
ATOM 586 N N . ILE A 1 78 ? -5.693 -6.396 -0.484 1.00 92.38 78 ILE A N 1
ATOM 587 C CA . ILE A 1 78 ? -5.920 -5.045 0.062 1.00 92.38 78 ILE A CA 1
ATOM 588 C C . ILE A 1 78 ? -4.802 -4.563 1.001 1.00 92.38 78 ILE A C 1
ATOM 590 O O . ILE A 1 78 ? -4.635 -3.357 1.187 1.00 92.38 78 ILE A O 1
ATOM 594 N N . LEU A 1 79 ? -4.014 -5.473 1.589 1.00 93.00 79 LEU A N 1
ATOM 595 C CA . LEU A 1 79 ? -3.029 -5.144 2.633 1.00 93.00 79 LEU A CA 1
ATOM 596 C C . LEU A 1 79 ? -1.986 -4.081 2.225 1.00 93.00 79 LEU A C 1
ATOM 598 O O . LEU A 1 79 ? -1.697 -3.203 3.041 1.00 93.00 79 LEU A O 1
ATOM 602 N N . PRO A 1 80 ? -1.443 -4.065 0.989 1.00 93.44 80 PRO A N 1
ATOM 603 C CA . PRO A 1 80 ? -0.512 -3.020 0.557 1.00 93.44 80 PRO A CA 1
ATOM 604 C C . PRO A 1 80 ? -1.126 -1.609 0.550 1.00 93.44 80 PRO A C 1
ATOM 606 O O . PRO A 1 80 ? -0.395 -0.622 0.678 1.00 93.44 80 PRO A O 1
ATOM 609 N N . PHE A 1 81 ? -2.454 -1.509 0.437 1.00 91.19 81 PHE A N 1
ATOM 610 C CA . PHE A 1 81 ? -3.196 -0.260 0.235 1.00 91.19 81 PHE A CA 1
ATOM 611 C C . PHE A 1 81 ? -3.760 0.346 1.524 1.00 91.19 81 PHE A C 1
ATOM 613 O O . PHE A 1 81 ? -4.291 1.454 1.497 1.00 91.19 81 PHE A O 1
ATOM 620 N N . VAL A 1 82 ? -3.628 -0.343 2.660 1.00 90.75 82 VAL A N 1
ATOM 621 C CA . VAL A 1 82 ? -4.119 0.131 3.960 1.00 90.75 82 VAL A CA 1
ATOM 622 C C . VAL A 1 82 ? -2.974 0.372 4.938 1.00 90.75 82 VAL A C 1
ATOM 624 O O . VAL A 1 82 ? -1.876 -0.177 4.816 1.00 90.75 82 VAL A O 1
ATOM 627 N N . LYS A 1 83 ? -3.222 1.225 5.931 1.00 92.00 83 LYS A N 1
ATOM 628 C CA . LYS A 1 83 ? -2.350 1.377 7.095 1.00 92.00 83 LYS A CA 1
ATOM 629 C C . LYS A 1 83 ? -3.080 0.809 8.295 1.00 92.00 83 LYS A C 1
ATOM 631 O O . LYS A 1 83 ? -4.208 1.202 8.573 1.00 92.00 83 LYS A O 1
ATOM 636 N N . GLU A 1 84 ? -2.438 -0.125 8.977 1.00 93.94 84 GLU A N 1
ATOM 637 C CA . GLU A 1 84 ? -2.975 -0.660 10.217 1.00 93.94 84 GLU A CA 1
ATOM 638 C C . GLU A 1 84 ? -2.986 0.432 11.290 1.00 93.94 84 GLU A C 1
ATOM 640 O O . GLU A 1 84 ? -2.070 1.254 11.380 1.00 93.94 84 GLU A O 1
ATOM 645 N N . GLN A 1 85 ? -4.037 0.438 12.104 1.00 96.19 85 GLN A N 1
ATOM 646 C CA . GLN A 1 85 ? -4.185 1.360 13.217 1.00 96.19 85 GLN A CA 1
ATOM 647 C C . GLN A 1 85 ? -4.744 0.605 14.417 1.00 96.19 85 GLN A C 1
ATOM 649 O O . GLN A 1 85 ? -5.736 -0.112 14.306 1.00 96.19 85 GLN A O 1
ATOM 654 N N . SER A 1 86 ? -4.118 0.805 15.574 1.00 96.50 86 SER A N 1
ATOM 655 C CA . SER A 1 86 ? -4.640 0.345 16.856 1.00 96.50 86 SER A CA 1
ATOM 656 C C . SER A 1 86 ? -5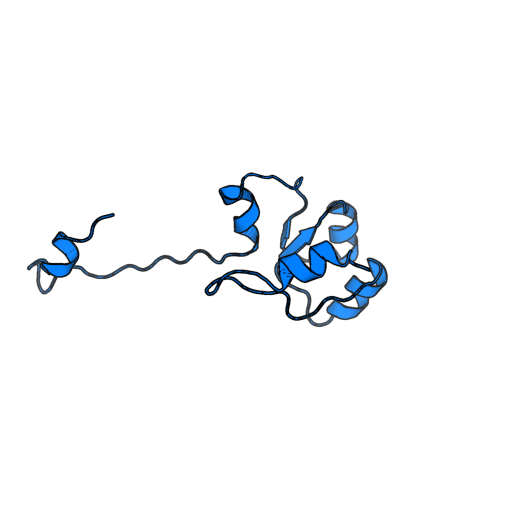.074 1.547 17.682 1.00 96.50 86 SER A C 1
ATOM 658 O O . SER A 1 86 ? -4.344 2.535 17.793 1.00 96.50 86 SER A O 1
ATOM 660 N N 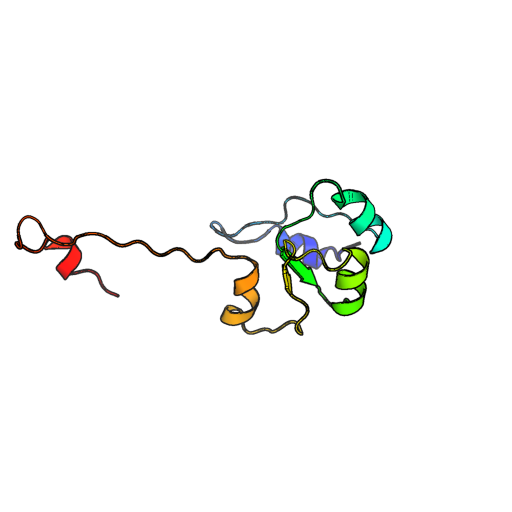. VAL A 1 87 ? -6.275 1.466 18.248 1.00 93.38 87 VAL A N 1
ATOM 661 C CA . VAL A 1 87 ? -6.849 2.492 19.116 1.00 93.38 87 VAL A CA 1
ATOM 662 C C . VAL A 1 87 ? -7.217 1.824 20.431 1.00 93.38 87 VAL A C 1
ATOM 664 O O . VAL A 1 87 ? -8.014 0.890 20.456 1.00 93.38 87 VAL A O 1
ATOM 667 N N . SER A 1 88 ? -6.632 2.306 21.525 1.00 93.00 88 SER A N 1
ATOM 668 C CA . SER A 1 88 ? -6.949 1.853 22.878 1.00 93.00 88 SER A CA 1
ATOM 669 C C . SER A 1 88 ? -7.633 2.975 23.644 1.00 93.00 88 SER A C 1
ATOM 671 O O . SER A 1 88 ? -7.183 4.122 23.615 1.00 93.00 88 SER A O 1
ATOM 673 N N . VAL A 1 89 ? -8.734 2.647 24.316 1.00 91.25 89 VAL A N 1
ATOM 674 C CA . VAL A 1 89 ? -9.546 3.597 25.078 1.00 91.25 89 VAL A CA 1
ATOM 675 C C . VAL A 1 89 ? -9.839 3.001 26.446 1.00 91.25 89 VAL A C 1
ATOM 677 O O . VAL A 1 89 ? -10.305 1.867 26.553 1.00 91.25 89 VAL A O 1
ATOM 680 N N . THR A 1 90 ? -9.602 3.774 27.506 1.00 92.75 90 THR A N 1
ATOM 681 C CA . THR A 1 90 ? -9.996 3.374 28.859 1.00 92.75 90 THR A CA 1
ATOM 682 C C . THR A 1 90 ? -11.519 3.348 28.955 1.00 92.75 90 THR A C 1
ATOM 684 O O . THR A 1 90 ? -12.168 4.392 28.959 1.00 92.75 90 THR A O 1
ATOM 687 N N . ALA A 1 91 ? -12.091 2.152 29.076 1.00 93.88 91 ALA A N 1
ATOM 688 C CA . ALA A 1 91 ? -13.538 1.937 29.116 1.00 93.88 91 ALA A CA 1
ATOM 689 C C . ALA A 1 91 ? -14.159 2.126 30.515 1.00 93.88 91 ALA A C 1
ATOM 691 O O . ALA A 1 91 ? -15.244 1.617 30.792 1.00 93.88 91 ALA A O 1
ATOM 692 N N . HIS A 1 92 ? -13.476 2.822 31.427 1.00 92.69 92 HIS A N 1
ATOM 693 C CA . HIS A 1 92 ? -13.952 3.046 32.788 1.00 92.69 92 HIS A CA 1
ATOM 694 C C . HIS A 1 92 ? -13.550 4.419 33.321 1.00 92.69 92 HIS A C 1
ATOM 696 O O . HIS A 1 92 ? -12.519 4.986 32.953 1.00 92.69 92 HIS A O 1
ATOM 702 N N . ARG A 1 93 ? -14.297 4.901 34.313 1.00 92.88 93 ARG A N 1
ATOM 703 C CA . ARG A 1 93 ? -13.913 6.056 35.128 1.00 92.88 93 ARG A CA 1
ATOM 704 C C . ARG A 1 93 ? -13.779 5.610 36.578 1.00 92.88 93 ARG A C 1
ATOM 706 O O . ARG A 1 93 ? -14.755 5.185 37.179 1.00 92.88 93 ARG A O 1
ATOM 713 N N . PHE A 1 94 ? -12.565 5.676 37.126 1.00 94.06 94 PHE A N 1
ATOM 714 C CA . PHE A 1 94 ? -12.262 5.195 38.486 1.00 94.06 94 PHE A CA 1
ATOM 715 C C . PHE A 1 94 ? -12.732 3.750 38.755 1.00 94.06 94 PHE A C 1
ATOM 717 O O . PHE A 1 94 ? -13.255 3.448 39.820 1.00 94.06 94 PHE A O 1
ATOM 724 N N . GLY A 1 95 ? -12.590 2.860 37.770 1.00 92.75 95 GLY A N 1
ATOM 725 C CA . GLY A 1 95 ? -13.019 1.464 37.878 1.00 92.75 95 GLY A CA 1
ATOM 726 C C . GLY A 1 95 ? -14.510 1.219 37.634 1.00 92.75 95 GLY A C 1
ATOM 727 O O . GLY A 1 95 ? -14.882 0.067 37.448 1.00 92.75 95 GLY A O 1
ATOM 728 N N . ALA A 1 96 ? -15.354 2.256 37.558 1.00 93.50 96 ALA A N 1
ATOM 729 C CA . ALA A 1 96 ? -16.736 2.112 37.103 1.00 93.50 96 ALA A CA 1
ATOM 730 C C . ALA A 1 96 ? -16.758 1.985 35.566 1.00 93.50 96 ALA A C 1
ATOM 732 O O . ALA A 1 96 ? -16.372 2.952 34.893 1.00 93.50 96 ALA A O 1
ATOM 733 N N . PRO A 1 97 ? -17.158 0.832 34.992 1.00 92.94 97 PRO A N 1
ATOM 734 C CA . PRO A 1 97 ? -17.214 0.651 33.544 1.00 92.94 97 PRO A CA 1
ATOM 735 C C . PRO A 1 97 ? -18.220 1.608 32.906 1.00 92.94 97 PRO A C 1
ATOM 737 O O . PRO A 1 97 ? -19.292 1.857 33.458 1.00 92.94 97 PRO A O 1
ATOM 740 N N . ASP A 1 98 ? -17.890 2.134 31.734 1.00 91.31 98 ASP A N 1
ATOM 741 C CA . ASP A 1 98 ? -18.824 2.940 30.957 1.00 91.31 98 ASP A CA 1
ATOM 742 C C . ASP A 1 98 ? -19.794 2.007 30.204 1.00 91.31 98 ASP A C 1
ATOM 744 O O . ASP A 1 98 ? -19.356 1.180 29.393 1.00 91.31 98 ASP A O 1
ATOM 748 N N . PRO A 1 99 ? -21.114 2.122 30.435 1.00 89.44 99 PRO A N 1
ATOM 749 C CA . PRO A 1 99 ? -22.101 1.203 29.870 1.00 89.44 99 PRO A CA 1
ATOM 750 C C . PRO A 1 99 ? -22.170 1.239 28.337 1.00 89.44 99 PRO A C 1
ATOM 752 O O . PRO A 1 99 ? -22.658 0.286 27.730 1.00 89.44 99 PRO A O 1
ATOM 755 N N . ARG A 1 100 ? -21.669 2.299 27.685 1.00 89.00 100 ARG A N 1
ATOM 756 C CA . ARG A 1 100 ? -21.607 2.380 26.215 1.00 89.00 100 ARG A CA 1
ATOM 757 C C . ARG A 1 100 ? -20.574 1.420 25.635 1.00 89.00 100 ARG A C 1
ATOM 759 O O . ARG A 1 100 ? -20.797 0.890 24.553 1.00 89.00 100 ARG A O 1
ATOM 766 N N . PHE A 1 101 ? -19.480 1.167 26.359 1.00 88.12 101 PHE A N 1
ATOM 767 C CA . PHE A 1 101 ? -18.477 0.191 25.934 1.00 88.12 101 PHE A CA 1
ATOM 768 C C . PHE A 1 101 ? -18.898 -1.251 26.246 1.00 88.12 101 PHE A C 1
ATOM 770 O O . PHE A 1 101 ? -18.489 -2.162 25.537 1.00 88.12 101 PHE A O 1
ATOM 777 N N . ALA A 1 102 ? -19.754 -1.469 27.251 1.00 83.62 102 ALA A N 1
ATOM 778 C CA . ALA A 1 102 ? -20.235 -2.804 27.620 1.00 83.62 102 ALA A CA 1
ATOM 779 C C . ALA A 1 102 ? -21.143 -3.456 26.559 1.00 83.62 102 ALA A C 1
ATOM 781 O O . ALA A 1 102 ? -21.230 -4.678 26.502 1.00 83.62 102 ALA A O 1
ATOM 782 N N . ASN A 1 103 ? -21.805 -2.648 25.724 1.00 82.62 103 ASN A N 1
ATOM 783 C CA . ASN A 1 103 ? -22.758 -3.112 24.710 1.00 82.62 103 ASN A CA 1
ATOM 784 C C . ASN A 1 103 ? -22.227 -2.986 23.273 1.00 82.62 103 ASN A C 1
ATOM 786 O O . ASN A 1 103 ? -23.010 -3.048 22.325 1.00 82.62 103 ASN A O 1
ATOM 790 N N . LEU A 1 104 ? -20.920 -2.774 23.091 1.00 83.56 104 LEU A N 1
ATOM 791 C CA . LEU A 1 104 ? -20.314 -2.810 21.761 1.00 83.56 104 LEU A CA 1
ATOM 792 C C . LEU A 1 104 ? -20.378 -4.243 21.227 1.00 83.56 104 LEU A C 1
ATOM 794 O O . LEU A 1 104 ? -19.753 -5.148 21.774 1.00 83.56 104 LEU A O 1
ATOM 798 N N . SER A 1 105 ? -21.140 -4.442 20.155 1.00 72.44 105 SER A N 1
ATOM 799 C CA . SER A 1 105 ? -21.050 -5.653 19.347 1.00 72.44 105 SER A CA 1
ATOM 800 C C . SER A 1 105 ? -19.703 -5.646 18.629 1.00 72.44 105 SER A C 1
ATOM 802 O O . SER A 1 105 ? -19.440 -4.730 17.845 1.00 72.44 105 SER A O 1
ATOM 804 N N . ILE A 1 106 ? -18.869 -6.637 18.937 1.00 64.69 106 ILE A N 1
ATOM 805 C CA . ILE A 1 106 ? -17.597 -6.906 18.257 1.00 64.69 106 ILE A CA 1
ATOM 806 C C . ILE A 1 106 ? -17.839 -7.901 17.127 1.00 64.69 106 ILE A C 1
ATOM 808 O O . ILE A 1 106 ? -18.619 -8.852 17.364 1.00 64.69 106 ILE A O 1
#

Radius of gyration: 20.55 Å; chains: 1; bounding box: 42×26×61 Å

Sequence (106 aa):
PLPDDVLEALRGVPDGFGSLASYKVEIDREFVARVEGDPPQRIRLIAARADAMAVAFDGNPEIALYGNEVTESGRVEILPFVKEQSVSVTAHRFGAPDPRFANLSI